Protein AF-A0A126ZCY0-F1 (afdb_monomer_lite)

Radius of gyration: 33.92 Å; chains: 1; bounding box: 92×34×76 Å

Secondary structure (DSSP, 8-state):
--PPPP-S-HHHHHHHHHHHHHHHHHHHHHHHHHHHHHHHHHHHTHHHHHHHHHHHHHHHHHHHHHHHHHHHHHHHHHHHTT--HHHHHHHHHHHHHHHHHSSS----SS--HHHHHHHHHHHHHHHHHS---

Structure (mmCIF, N/CA/C/O backbone):
data_AF-A0A126ZCY0-F1
#
_entry.id   AF-A0A126ZCY0-F1
#
loop_
_atom_site.group_PDB
_atom_site.id
_atom_site.type_symbol
_atom_site.label_atom_id
_atom_site.label_alt_id
_atom_site.label_comp_id
_atom_site.label_asym_id
_atom_site.label_entity_id
_atom_site.label_seq_id
_atom_site.pdbx_PDB_ins_code
_atom_site.Cartn_x
_atom_site.Cartn_y
_atom_site.Cartn_z
_atom_site.occupancy
_atom_site.B_iso_or_equiv
_atom_site.auth_seq_id
_atom_site.auth_comp_id
_atom_site.auth_asym_id
_atom_site.auth_atom_id
_atom_site.pdbx_PDB_model_num
ATOM 1 N N . MET A 1 1 ? 69.049 15.666 -33.872 1.00 39.28 1 MET A N 1
ATOM 2 C CA . MET A 1 1 ? 67.591 15.579 -34.096 1.00 39.28 1 MET A CA 1
ATOM 3 C C . MET A 1 1 ? 67.368 14.510 -35.148 1.00 39.28 1 MET A C 1
ATOM 5 O O . MET A 1 1 ? 67.703 14.749 -36.298 1.00 39.28 1 MET A O 1
ATOM 9 N N . ALA A 1 2 ? 66.952 13.307 -34.748 1.00 38.00 2 ALA A N 1
ATOM 10 C CA . ALA A 1 2 ? 66.676 12.227 -35.692 1.00 38.00 2 ALA A CA 1
ATOM 11 C C . ALA A 1 2 ? 65.323 12.504 -36.357 1.00 38.00 2 ALA A C 1
ATOM 13 O O . ALA A 1 2 ? 64.290 12.533 -35.691 1.00 38.00 2 ALA A O 1
ATOM 14 N N . THR A 1 3 ? 65.366 12.801 -37.650 1.00 47.09 3 THR A N 1
ATOM 15 C CA . THR A 1 3 ? 64.206 12.956 -38.525 1.00 47.09 3 THR A CA 1
ATOM 16 C C . THR A 1 3 ? 63.440 11.641 -38.587 1.00 47.09 3 THR A C 1
ATOM 18 O O . THR A 1 3 ? 64.035 10.598 -38.859 1.00 47.09 3 THR A O 1
ATOM 21 N N . ALA A 1 4 ? 62.136 11.701 -38.313 1.00 51.31 4 ALA A N 1
ATOM 22 C CA . ALA A 1 4 ? 61.226 10.578 -38.492 1.00 51.31 4 ALA A CA 1
ATOM 23 C C . ALA A 1 4 ? 61.362 10.014 -39.922 1.00 51.31 4 ALA A C 1
ATOM 25 O O . ALA A 1 4 ? 61.565 10.800 -40.856 1.00 51.31 4 ALA A O 1
ATOM 26 N N . PRO A 1 5 ? 61.299 8.682 -40.101 1.00 54.16 5 PRO A N 1
ATOM 27 C CA . PRO A 1 5 ? 61.402 8.071 -41.419 1.00 54.16 5 PRO A CA 1
ATOM 28 C C . PRO A 1 5 ? 60.290 8.612 -42.338 1.00 54.16 5 PRO A C 1
ATOM 30 O O . PRO A 1 5 ? 59.207 8.945 -41.845 1.00 54.16 5 PRO A O 1
ATOM 33 N N . PRO A 1 6 ? 60.551 8.745 -43.652 1.00 54.09 6 PRO A N 1
ATOM 34 C CA . PRO A 1 6 ? 59.547 9.215 -44.591 1.00 54.09 6 PRO A CA 1
ATOM 35 C C . PRO A 1 6 ? 58.360 8.251 -44.562 1.00 54.09 6 PRO A C 1
ATOM 37 O O . PRO A 1 6 ? 58.545 7.038 -44.586 1.00 54.09 6 PRO A O 1
ATOM 40 N N . LEU A 1 7 ? 57.151 8.803 -44.457 1.00 57.06 7 LEU A N 1
ATOM 41 C CA . LEU A 1 7 ? 55.920 8.027 -44.544 1.00 57.06 7 LEU A CA 1
ATOM 42 C C . LEU A 1 7 ? 55.864 7.424 -45.950 1.00 57.06 7 LEU A C 1
ATOM 44 O O . LEU A 1 7 ? 55.648 8.154 -46.920 1.00 57.06 7 LEU A O 1
ATOM 48 N N . ASP A 1 8 ? 56.108 6.118 -46.054 1.00 59.28 8 ASP A N 1
ATOM 49 C CA . ASP A 1 8 ? 55.873 5.348 -47.271 1.00 59.28 8 ASP A CA 1
ATOM 50 C C . ASP A 1 8 ? 54.440 5.642 -47.754 1.00 59.28 8 ASP A C 1
ATOM 52 O O . ASP A 1 8 ? 53.468 5.401 -47.045 1.00 59.28 8 ASP A O 1
ATOM 56 N N . ASN A 1 9 ? 54.354 6.286 -48.921 1.00 68.56 9 ASN A N 1
ATOM 57 C CA . ASN A 1 9 ? 53.159 6.741 -49.634 1.00 68.56 9 ASN A CA 1
ATOM 58 C C . ASN A 1 9 ? 51.999 7.316 -48.768 1.00 68.56 9 ASN A C 1
ATOM 60 O O . ASN A 1 9 ? 51.099 6.583 -48.353 1.00 68.56 9 ASN A O 1
ATOM 64 N N . PRO A 1 10 ? 51.913 8.649 -48.574 1.00 67.19 10 PRO A N 1
ATOM 65 C CA . PRO A 1 10 ? 50.837 9.285 -47.801 1.00 67.19 10 PRO A CA 1
ATOM 66 C C . PRO A 1 10 ? 49.416 8.998 -48.324 1.00 67.19 10 PRO A C 1
ATOM 68 O O . PRO A 1 10 ? 48.459 9.125 -47.561 1.00 67.19 10 PRO A O 1
ATOM 71 N N . GLY A 1 11 ? 49.261 8.593 -49.592 1.00 73.62 11 GLY A N 1
ATOM 72 C CA . GLY A 1 11 ? 47.981 8.130 -50.137 1.00 73.62 11 GLY A CA 1
ATOM 73 C C . GLY A 1 11 ? 47.527 6.795 -49.542 1.00 73.62 11 GLY A C 1
ATOM 74 O O . GLY A 1 11 ? 46.361 6.654 -49.183 1.00 73.62 11 GLY A O 1
ATOM 75 N N . ASP A 1 12 ? 48.450 5.854 -49.345 1.00 73.44 12 ASP A N 1
ATOM 76 C CA . ASP A 1 12 ? 48.147 4.533 -48.780 1.00 73.44 12 ASP A CA 1
ATOM 77 C C . ASP A 1 12 ? 47.848 4.635 -47.277 1.00 73.44 12 ASP A C 1
ATOM 79 O O . ASP A 1 12 ? 46.924 3.995 -46.772 1.00 73.44 12 ASP A O 1
ATOM 83 N N . ALA A 1 13 ? 48.559 5.520 -46.568 1.00 78.56 13 ALA A N 1
ATOM 84 C CA . ALA A 1 13 ? 48.278 5.839 -45.169 1.00 78.56 13 ALA A CA 1
ATOM 85 C C . ALA A 1 13 ? 46.896 6.495 -44.980 1.00 78.56 13 ALA A C 1
ATOM 87 O O . ALA A 1 13 ? 46.19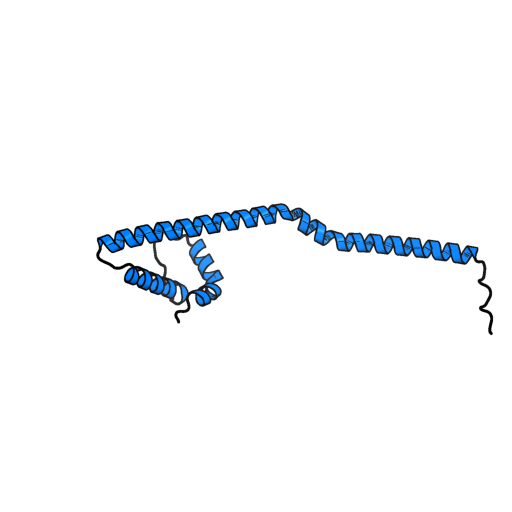2 6.187 -44.016 1.00 78.56 13 ALA A O 1
ATOM 88 N N . LEU A 1 14 ? 46.481 7.369 -45.906 1.00 82.19 14 LEU A N 1
ATOM 89 C CA . LEU A 1 14 ? 45.155 7.990 -45.887 1.00 82.19 14 LEU A CA 1
ATOM 90 C C . LEU A 1 14 ? 44.043 6.964 -46.149 1.00 82.19 14 LEU A C 1
ATOM 92 O O . LEU A 1 14 ? 43.046 6.965 -45.431 1.00 82.19 14 LEU A O 1
ATOM 96 N N . ILE A 1 15 ? 44.229 6.064 -47.119 1.00 84.69 15 ILE A N 1
ATOM 97 C CA . ILE A 1 15 ? 43.270 4.991 -47.431 1.00 84.69 15 ILE A CA 1
ATOM 98 C C . ILE A 1 15 ? 43.118 4.034 -46.239 1.00 84.69 15 ILE A C 1
ATOM 100 O O . ILE A 1 15 ? 42.000 3.702 -45.848 1.00 84.69 15 ILE A O 1
ATOM 104 N N . ALA A 1 16 ? 44.225 3.634 -45.607 1.00 83.31 16 ALA A N 1
ATOM 105 C CA . ALA A 1 16 ? 44.193 2.783 -44.418 1.00 83.31 16 ALA A CA 1
ATOM 106 C C . ALA A 1 16 ? 43.483 3.466 -43.234 1.00 83.31 16 ALA A C 1
ATOM 108 O O . ALA A 1 16 ? 42.673 2.840 -42.548 1.00 83.31 16 ALA A O 1
ATOM 109 N N . ALA A 1 17 ? 43.731 4.763 -43.023 1.00 83.88 17 ALA A N 1
ATOM 110 C CA . ALA A 1 17 ? 43.046 5.544 -41.998 1.00 83.88 17 ALA A CA 1
ATOM 111 C C . ALA A 1 17 ? 41.542 5.700 -42.287 1.00 83.88 17 ALA A C 1
ATOM 113 O O . ALA A 1 17 ? 40.736 5.671 -41.357 1.00 83.88 17 ALA A O 1
ATOM 114 N N . GLN A 1 18 ? 41.138 5.842 -43.552 1.00 88.81 18 GLN A N 1
ATOM 115 C CA . GLN A 1 18 ? 39.726 5.881 -43.949 1.00 88.81 18 GLN A CA 1
ATOM 116 C C . GLN A 1 18 ? 39.031 4.544 -43.672 1.00 88.81 18 GLN A C 1
ATOM 118 O O . GLN A 1 18 ? 38.010 4.529 -42.989 1.00 88.81 18 GLN A O 1
ATOM 123 N N . ALA A 1 19 ? 39.636 3.424 -44.076 1.00 88.81 19 ALA A N 1
ATOM 124 C CA . ALA A 1 19 ? 39.101 2.088 -43.806 1.00 88.81 19 ALA A CA 1
ATOM 125 C C . ALA A 1 19 ? 38.974 1.795 -42.296 1.00 88.81 19 ALA A C 1
ATOM 127 O O . ALA A 1 19 ? 37.994 1.200 -41.834 1.00 88.81 19 ALA A O 1
ATOM 128 N N . GLN A 1 20 ? 39.941 2.254 -41.493 1.00 88.44 20 GLN A N 1
ATOM 129 C CA . GLN A 1 20 ? 39.872 2.135 -40.037 1.00 88.44 20 GLN A CA 1
ATOM 130 C C . GLN A 1 20 ? 38.754 3.003 -39.440 1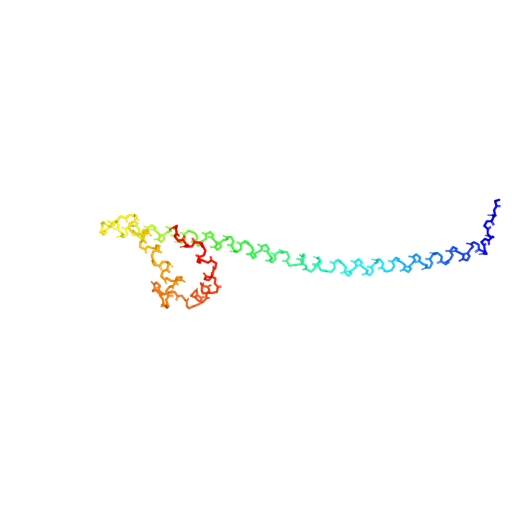.00 88.44 20 GLN A C 1
ATOM 132 O O . GLN A 1 20 ? 38.038 2.540 -38.554 1.00 88.44 20 GLN A O 1
ATOM 137 N N . ASN A 1 21 ? 38.564 4.232 -39.928 1.00 91.31 21 ASN A N 1
ATOM 138 C CA . ASN A 1 21 ? 37.473 5.105 -39.486 1.00 91.31 21 ASN A CA 1
ATOM 139 C C . ASN A 1 21 ? 36.093 4.544 -39.846 1.00 91.31 21 ASN A C 1
ATOM 141 O O . ASN A 1 21 ? 35.176 4.635 -39.034 1.00 91.31 21 ASN A O 1
ATOM 145 N N . GLU A 1 22 ? 3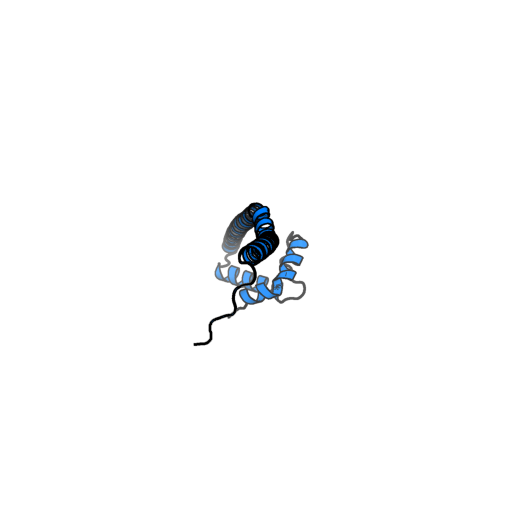5.940 3.931 -41.019 1.00 93.25 22 GLU A N 1
ATOM 146 C CA . GLU A 1 22 ? 34.703 3.241 -41.407 1.00 93.25 22 GLU A CA 1
ATOM 147 C C . GLU A 1 22 ? 34.406 2.073 -40.462 1.00 93.25 22 GLU A C 1
ATOM 149 O O . GLU A 1 22 ? 33.294 1.949 -39.948 1.00 93.25 22 GLU A O 1
ATOM 154 N N . THR A 1 23 ? 35.429 1.277 -40.141 1.00 94.12 23 THR A N 1
ATOM 155 C CA . THR A 1 23 ? 35.311 0.161 -39.192 1.00 94.12 23 THR A CA 1
ATOM 156 C C . THR A 1 23 ? 34.921 0.643 -37.792 1.00 94.12 23 THR A C 1
ATOM 158 O O . THR A 1 23 ? 34.025 0.080 -37.168 1.00 94.12 23 THR A O 1
ATOM 161 N N . LEU A 1 24 ? 35.564 1.702 -37.293 1.00 93.19 24 LEU A N 1
ATOM 162 C CA . LEU A 1 24 ? 35.248 2.284 -35.985 1.00 93.19 24 LEU A CA 1
ATOM 163 C C . LEU A 1 24 ? 33.845 2.894 -35.958 1.00 93.19 24 LEU A C 1
ATOM 165 O O . LEU A 1 24 ? 33.136 2.758 -34.966 1.00 93.19 24 LEU A O 1
ATOM 169 N N . THR A 1 25 ? 33.421 3.525 -37.053 1.00 94.94 25 THR A N 1
ATOM 170 C CA . THR A 1 25 ? 32.073 4.091 -37.185 1.00 94.94 25 THR A CA 1
ATOM 171 C C . THR A 1 25 ? 31.010 2.997 -37.120 1.00 94.94 25 THR A C 1
ATOM 173 O O . THR A 1 25 ? 30.024 3.159 -36.405 1.00 94.94 25 THR A O 1
ATOM 176 N N . ALA A 1 26 ? 31.232 1.866 -37.797 1.00 93.81 26 ALA A N 1
ATOM 177 C CA . ALA A 1 26 ? 30.349 0.704 -37.718 1.00 93.81 26 ALA A CA 1
ATOM 178 C C . ALA A 1 26 ? 30.277 0.142 -36.287 1.00 93.81 26 ALA A C 1
ATOM 180 O O . ALA A 1 26 ? 29.189 -0.033 -35.750 1.00 93.81 26 ALA A O 1
ATOM 181 N N . GLN A 1 27 ? 31.422 -0.026 -35.617 1.00 93.94 27 GLN A N 1
ATOM 182 C CA . GLN A 1 27 ? 31.458 -0.500 -34.227 1.00 93.94 27 GLN A CA 1
ATOM 183 C C . GLN A 1 27 ? 30.742 0.448 -33.251 1.00 93.94 27 GLN A C 1
ATOM 185 O O . GLN A 1 27 ? 30.089 -0.006 -32.313 1.00 93.94 27 GLN A O 1
ATOM 190 N N . ILE A 1 28 ? 30.851 1.764 -33.459 1.00 94.94 28 ILE A N 1
ATOM 191 C CA . ILE A 1 28 ? 30.138 2.765 -32.657 1.00 94.94 28 ILE A CA 1
ATOM 192 C C . ILE A 1 28 ? 28.629 2.695 -32.917 1.00 94.94 28 ILE A C 1
ATOM 194 O O . ILE A 1 28 ? 27.852 2.824 -31.972 1.00 94.94 28 ILE A O 1
ATOM 198 N N . ALA A 1 29 ? 28.206 2.489 -34.166 1.00 93.50 29 ALA A N 1
ATOM 199 C CA . ALA A 1 29 ? 26.795 2.323 -34.503 1.00 93.50 29 ALA A CA 1
ATOM 200 C C . ALA A 1 29 ? 26.201 1.079 -33.823 1.00 93.50 29 ALA A C 1
ATOM 202 O O . ALA A 1 29 ? 25.191 1.201 -33.131 1.00 93.50 29 ALA A O 1
ATOM 203 N N . ASP A 1 30 ? 26.885 -0.063 -33.917 1.00 94.62 30 ASP A N 1
ATOM 204 C CA . ASP A 1 30 ? 26.467 -1.320 -33.287 1.00 94.62 30 ASP A CA 1
ATOM 205 C C . ASP A 1 30 ? 26.382 -1.187 -31.758 1.00 94.62 30 ASP A C 1
ATOM 207 O O . ASP A 1 30 ? 25.433 -1.653 -31.120 1.00 94.62 30 ASP A O 1
ATOM 211 N N . LEU A 1 31 ? 27.363 -0.513 -31.145 1.00 92.12 31 LEU A N 1
ATOM 212 C CA . LEU A 1 31 ? 27.367 -0.281 -29.703 1.00 92.12 31 LEU A CA 1
ATOM 213 C C . LEU A 1 31 ? 26.225 0.648 -29.279 1.00 92.12 31 LEU A C 1
ATOM 215 O O . LEU A 1 31 ? 25.571 0.390 -28.270 1.00 92.12 31 LEU A O 1
ATOM 219 N N . ASN A 1 32 ? 25.960 1.709 -30.042 1.00 91.81 32 ASN A N 1
ATOM 220 C CA . ASN A 1 32 ? 24.845 2.610 -29.767 1.00 91.81 32 ASN A CA 1
ATOM 221 C C . ASN A 1 32 ? 23.496 1.891 -29.871 1.00 91.81 32 ASN A C 1
ATOM 223 O O . ASN A 1 32 ? 22.642 2.109 -29.017 1.00 91.81 32 ASN A O 1
ATOM 227 N N . GLU A 1 33 ? 23.311 1.010 -30.856 1.00 92.00 33 GLU A N 1
ATOM 228 C CA . GLU A 1 33 ? 22.091 0.207 -30.989 1.00 92.00 33 GLU A CA 1
ATOM 229 C C . GLU A 1 33 ? 21.896 -0.724 -29.782 1.00 92.00 33 GLU A C 1
ATOM 231 O O . GLU A 1 33 ? 20.822 -0.756 -29.174 1.00 92.00 33 GLU A O 1
ATOM 236 N N . LEU A 1 34 ? 22.957 -1.426 -29.371 1.00 91.25 34 LEU A N 1
ATOM 237 C CA . LEU A 1 34 ? 22.913 -2.316 -28.212 1.00 91.25 34 LEU A CA 1
ATOM 238 C C . LEU A 1 34 ? 22.586 -1.564 -26.912 1.00 91.25 34 LEU A C 1
ATOM 240 O O . LEU A 1 34 ? 21.859 -2.084 -26.066 1.00 91.25 34 LEU A O 1
ATOM 244 N N . LEU A 1 35 ? 23.124 -0.353 -26.748 1.00 89.88 35 LEU A N 1
ATOM 245 C CA . LEU A 1 35 ? 22.915 0.474 -25.560 1.00 89.88 35 LEU A CA 1
ATOM 246 C C . LEU A 1 35 ? 21.561 1.195 -25.557 1.00 89.88 35 LEU A C 1
ATOM 248 O O . LEU A 1 35 ? 21.016 1.436 -24.480 1.00 89.88 35 LEU A O 1
ATOM 252 N N . ALA A 1 36 ? 21.012 1.534 -26.725 1.00 92.00 36 ALA A N 1
ATOM 253 C CA . ALA A 1 36 ? 19.706 2.182 -26.843 1.00 92.00 36 ALA A CA 1
ATOM 254 C C . ALA A 1 36 ? 18.555 1.215 -26.532 1.00 92.00 36 ALA A C 1
ATOM 256 O O . ALA A 1 36 ? 17.601 1.585 -25.847 1.00 92.00 36 ALA A O 1
ATOM 257 N N . LYS A 1 37 ? 18.684 -0.050 -26.950 1.0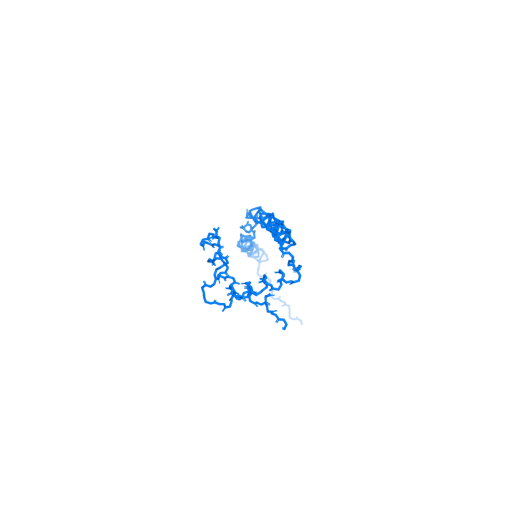0 91.00 37 LYS A N 1
ATOM 258 C CA . LYS A 1 37 ? 17.619 -1.055 -26.856 1.00 91.00 37 LYS A CA 1
ATOM 259 C C . LYS A 1 37 ? 16.970 -1.196 -25.463 1.00 91.00 37 LYS A C 1
ATOM 261 O O . LYS A 1 37 ? 15.743 -1.147 -25.399 1.00 91.00 37 LYS A O 1
ATOM 266 N N . PRO A 1 38 ? 17.707 -1.314 -24.339 1.00 88.81 38 PRO A N 1
ATOM 267 C CA . PRO A 1 38 ? 17.081 -1.417 -23.018 1.00 88.81 38 PRO A CA 1
ATOM 268 C C . PRO A 1 38 ? 16.280 -0.168 -22.632 1.00 88.81 38 PRO A C 1
ATOM 270 O O . PRO A 1 38 ? 15.254 -0.269 -21.963 1.00 88.81 38 PRO A O 1
ATOM 273 N N . LEU A 1 39 ? 16.747 1.018 -23.035 1.00 87.00 39 LEU A N 1
ATOM 274 C CA . LEU A 1 39 ? 16.050 2.267 -22.745 1.00 87.00 39 LEU A CA 1
ATOM 275 C C . LEU A 1 39 ? 14.768 2.370 -23.573 1.00 87.00 39 LEU A C 1
ATOM 277 O O . LEU A 1 39 ? 13.731 2.735 -23.026 1.00 87.00 39 LEU A O 1
ATOM 281 N N . ASP A 1 40 ? 14.823 1.994 -24.849 1.00 90.69 40 ASP A N 1
ATOM 282 C CA . ASP A 1 40 ? 13.655 1.970 -25.729 1.00 90.69 40 ASP A CA 1
ATOM 283 C C . ASP A 1 40 ? 12.595 0.978 -25.233 1.00 90.69 40 ASP A C 1
ATOM 285 O O . ASP A 1 40 ? 11.411 1.313 -25.198 1.00 90.69 40 ASP A O 1
ATOM 289 N N . GLU A 1 41 ? 13.005 -0.202 -24.758 1.00 88.56 41 GLU A N 1
ATOM 290 C CA . GLU A 1 41 ? 12.109 -1.194 -24.148 1.00 88.56 41 GLU A CA 1
ATOM 291 C C . GLU A 1 41 ? 11.437 -0.658 -22.868 1.00 88.56 41 GLU A C 1
ATOM 293 O O . GLU A 1 41 ? 10.222 -0.782 -22.701 1.00 88.56 41 GLU A O 1
ATOM 298 N N . ILE A 1 42 ? 12.187 0.010 -21.983 1.00 82.88 42 ILE A N 1
ATOM 299 C CA . ILE A 1 42 ? 11.628 0.644 -20.774 1.00 82.88 42 ILE A CA 1
ATOM 300 C C . ILE A 1 42 ? 10.657 1.773 -21.142 1.00 82.88 42 ILE A C 1
ATOM 302 O O . ILE A 1 42 ? 9.591 1.913 -20.534 1.00 82.88 42 ILE A O 1
ATOM 306 N N . LEU A 1 43 ? 11.022 2.601 -22.122 1.00 86.50 43 LEU A N 1
ATOM 307 C CA . LEU A 1 43 ? 10.201 3.723 -22.568 1.00 86.50 43 LEU A CA 1
ATOM 308 C C . LEU A 1 43 ? 8.931 3.254 -23.284 1.00 86.50 43 LEU A C 1
ATOM 310 O O . LEU A 1 43 ? 7.898 3.909 -23.134 1.00 86.50 43 LEU A O 1
ATOM 314 N N . ALA A 1 44 ? 8.971 2.117 -23.980 1.00 91.19 44 ALA A N 1
ATOM 315 C CA . ALA A 1 44 ? 7.801 1.511 -24.609 1.00 91.19 44 ALA A CA 1
ATOM 316 C C . ALA A 1 44 ? 6.719 1.126 -23.583 1.00 91.19 44 ALA A C 1
ATOM 318 O O . ALA A 1 44 ? 5.529 1.245 -23.868 1.00 91.19 44 ALA A O 1
ATOM 319 N N . GLU A 1 45 ? 7.105 0.734 -22.363 1.00 89.75 45 GLU A N 1
ATOM 320 C CA . GLU A 1 45 ? 6.166 0.407 -21.278 1.00 89.75 45 GLU A CA 1
ATOM 321 C C . GLU A 1 45 ? 5.836 1.595 -20.355 1.00 89.75 45 GLU A C 1
ATOM 323 O O . GLU A 1 45 ? 5.080 1.452 -19.390 1.00 89.75 45 GLU A O 1
ATOM 328 N N . ARG A 1 46 ? 6.356 2.797 -20.634 1.00 86.44 46 ARG A N 1
ATOM 329 C CA . ARG A 1 46 ? 6.198 3.976 -19.765 1.00 86.44 46 ARG A CA 1
ATOM 330 C C . ARG A 1 46 ? 4.742 4.288 -19.428 1.00 86.44 46 ARG A C 1
ATOM 332 O O . ARG A 1 46 ? 4.442 4.616 -18.280 1.00 86.44 46 ARG A O 1
ATOM 339 N N . ASP A 1 47 ? 3.849 4.238 -20.408 1.00 89.25 47 ASP A N 1
ATOM 340 C CA . ASP A 1 47 ? 2.448 4.603 -20.184 1.00 89.25 47 ASP A CA 1
ATOM 341 C C . ASP A 1 47 ? 1.721 3.555 -19.338 1.00 89.25 47 ASP A C 1
ATOM 343 O O . ASP A 1 47 ? 1.018 3.921 -18.399 1.00 89.25 47 ASP A O 1
ATOM 347 N N . LYS A 1 48 ? 2.032 2.269 -19.525 1.00 88.69 48 LYS A N 1
ATOM 348 C CA . LYS A 1 48 ? 1.574 1.186 -18.644 1.00 88.69 48 LYS A CA 1
ATOM 349 C C . LYS A 1 48 ? 2.043 1.388 -17.198 1.00 88.69 48 LYS A C 1
ATOM 351 O O . LYS A 1 48 ? 1.266 1.176 -16.267 1.00 88.69 48 LYS A O 1
ATOM 356 N N . PHE A 1 49 ? 3.281 1.843 -16.978 1.00 86.25 49 PHE A N 1
ATOM 357 C CA . PHE A 1 49 ? 3.751 2.185 -15.629 1.00 86.25 49 PHE A CA 1
ATOM 358 C C . PHE A 1 49 ? 2.999 3.376 -15.025 1.00 86.25 49 PHE A C 1
ATOM 360 O O . PHE A 1 49 ? 2.675 3.344 -13.838 1.00 86.25 49 PHE A O 1
ATOM 367 N N . LYS A 1 50 ? 2.690 4.413 -15.815 1.00 90.75 50 LYS A N 1
ATOM 368 C CA . LYS A 1 50 ? 1.886 5.554 -15.339 1.00 90.75 50 LYS A CA 1
ATOM 369 C C . LYS A 1 50 ? 0.466 5.135 -14.980 1.00 90.75 50 LYS A C 1
ATOM 371 O O . LYS A 1 50 ? -0.038 5.559 -13.947 1.00 90.75 50 LYS A O 1
ATOM 376 N N . GLU A 1 51 ? -0.163 4.306 -15.807 1.00 91.56 51 GLU A N 1
ATOM 377 C CA . GLU A 1 51 ? -1.498 3.766 -15.547 1.00 91.56 51 GLU A CA 1
ATOM 378 C C . GLU A 1 51 ? -1.512 2.925 -14.271 1.00 91.56 51 GLU A C 1
ATOM 380 O O . GLU A 1 51 ? -2.369 3.127 -13.413 1.00 91.56 51 GLU A O 1
ATOM 385 N N . ALA A 1 52 ? -0.523 2.044 -14.094 1.00 90.50 52 ALA A N 1
ATOM 386 C CA . ALA A 1 52 ? -0.379 1.267 -12.869 1.00 90.50 52 ALA A CA 1
ATOM 387 C C . ALA A 1 52 ? -0.184 2.173 -11.642 1.00 90.50 52 ALA A C 1
ATOM 389 O O . ALA A 1 52 ? -0.838 1.968 -10.622 1.00 90.50 52 ALA A O 1
ATOM 390 N N . ALA A 1 53 ? 0.673 3.195 -11.733 1.00 90.38 53 ALA A N 1
ATOM 391 C CA . ALA A 1 53 ? 0.892 4.149 -10.646 1.00 90.38 53 ALA A CA 1
ATOM 392 C C . ALA A 1 53 ? -0.385 4.931 -10.293 1.00 90.38 53 ALA A C 1
ATOM 394 O O . ALA A 1 53 ? -0.718 5.056 -9.117 1.00 90.38 53 ALA A O 1
ATOM 395 N N . ALA A 1 54 ? -1.134 5.400 -11.296 1.00 91.31 54 ALA A N 1
ATOM 396 C CA . ALA A 1 54 ? -2.412 6.075 -11.090 1.00 91.31 54 ALA A CA 1
ATOM 397 C C . ALA A 1 54 ? -3.460 5.138 -10.468 1.00 91.31 54 ALA A C 1
ATOM 399 O O . ALA A 1 54 ? -4.189 5.539 -9.564 1.00 91.31 54 ALA A O 1
ATOM 400 N N . ALA A 1 55 ? -3.512 3.873 -10.895 1.00 91.25 55 ALA A N 1
ATOM 401 C CA . ALA A 1 55 ? -4.400 2.876 -10.305 1.00 91.25 55 ALA A CA 1
ATOM 402 C C . ALA A 1 55 ? -4.070 2.619 -8.826 1.00 91.25 55 ALA A C 1
ATOM 404 O O . ALA A 1 55 ? -4.982 2.526 -8.003 1.00 91.25 55 ALA A O 1
ATOM 405 N N . TRP A 1 56 ? -2.782 2.556 -8.471 1.00 87.56 56 TRP A N 1
ATOM 406 C CA . TRP A 1 56 ? -2.342 2.441 -7.078 1.00 87.56 56 TRP A CA 1
ATOM 407 C C . TRP A 1 56 ? -2.702 3.667 -6.238 1.00 87.56 56 TRP A C 1
ATOM 409 O O . TRP A 1 56 ? -3.131 3.502 -5.097 1.00 87.56 56 TRP A O 1
ATOM 419 N N . ASP A 1 57 ? -2.576 4.874 -6.792 1.00 91.94 57 ASP A N 1
ATOM 420 C CA . ASP A 1 57 ? -2.964 6.115 -6.112 1.00 91.94 57 ASP A CA 1
ATOM 421 C C . ASP A 1 57 ? -4.475 6.153 -5.830 1.00 91.94 57 ASP A C 1
ATOM 423 O O . ASP A 1 57 ? -4.90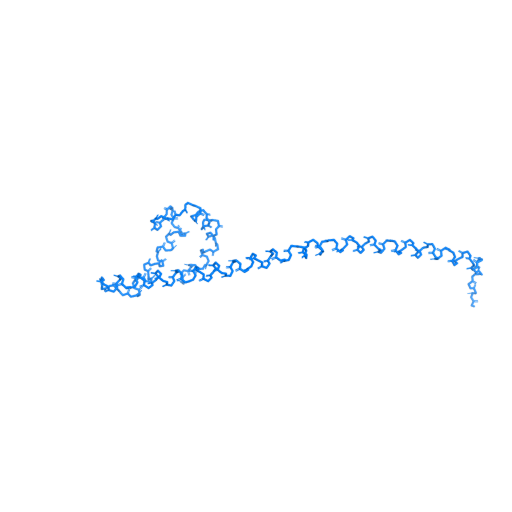2 6.334 -4.687 1.00 91.94 57 ASP A O 1
ATOM 427 N N . VAL A 1 58 ? -5.299 5.851 -6.840 1.00 91.75 58 VAL A N 1
ATOM 428 C CA . VAL A 1 58 ? -6.761 5.762 -6.692 1.00 91.75 58 VAL A CA 1
ATOM 429 C C . VAL A 1 58 ? -7.153 4.671 -5.693 1.00 91.75 58 VAL A C 1
ATOM 431 O O . VAL A 1 58 ? -8.022 4.891 -4.845 1.00 91.75 58 VAL A O 1
ATOM 434 N N . PHE A 1 59 ? -6.505 3.505 -5.753 1.00 87.94 59 PHE A N 1
ATOM 435 C CA . PHE A 1 59 ? -6.724 2.428 -4.791 1.00 87.94 59 PHE A CA 1
ATOM 436 C C . PHE A 1 59 ? -6.388 2.875 -3.362 1.00 8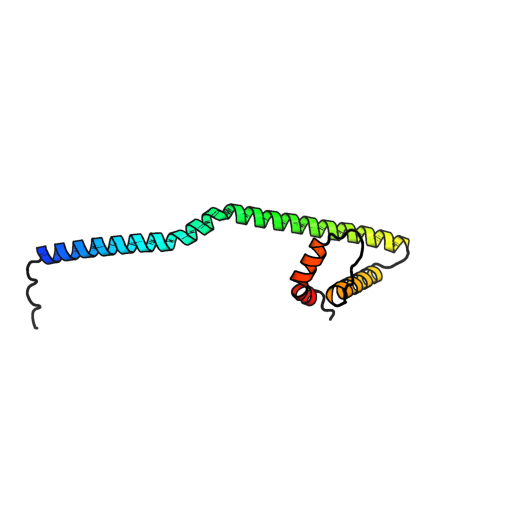7.94 59 PHE A C 1
ATOM 438 O O . PHE A 1 59 ? -7.191 2.666 -2.453 1.00 87.94 59 PHE A O 1
ATOM 445 N N . GLY A 1 60 ? -5.245 3.537 -3.166 1.00 89.19 60 GLY A N 1
ATOM 446 C CA . GLY A 1 60 ? -4.835 4.087 -1.876 1.00 89.19 60 GLY A CA 1
ATOM 447 C C . GLY A 1 60 ? -5.831 5.117 -1.339 1.00 89.19 60 GLY A C 1
ATOM 448 O O . GLY A 1 60 ? -6.222 5.049 -0.173 1.00 89.19 60 GLY A O 1
ATOM 449 N N . ALA A 1 61 ? -6.315 6.022 -2.191 1.00 90.75 61 ALA A N 1
ATOM 450 C CA . ALA A 1 61 ? -7.330 7.004 -1.821 1.00 90.75 61 ALA A CA 1
ATOM 451 C C . ALA A 1 61 ? -8.652 6.338 -1.397 1.00 90.75 61 ALA A C 1
ATOM 453 O O . ALA A 1 61 ? -9.215 6.682 -0.353 1.00 90.75 61 ALA A O 1
ATOM 454 N N . MET A 1 62 ? -9.124 5.349 -2.163 1.00 90.94 62 MET A N 1
ATOM 455 C CA . MET A 1 62 ? -10.343 4.601 -1.847 1.00 90.94 62 MET A CA 1
ATOM 456 C C . MET A 1 62 ? -10.203 3.805 -0.545 1.00 90.94 62 MET A C 1
ATOM 458 O O . MET A 1 62 ? -11.115 3.830 0.279 1.00 90.94 62 MET A O 1
ATOM 462 N N . TRP A 1 63 ? -9.049 3.170 -0.323 1.00 90.56 63 TRP A N 1
ATOM 463 C CA . TRP A 1 63 ? -8.728 2.471 0.921 1.00 90.56 63 TRP A CA 1
ATOM 464 C C . TRP A 1 63 ? -8.766 3.413 2.130 1.00 90.56 63 TRP A C 1
ATOM 466 O O . TRP A 1 63 ? -9.388 3.118 3.150 1.00 90.56 63 TRP A O 1
ATOM 476 N N . MET A 1 64 ? -8.132 4.583 2.039 1.00 90.56 64 MET A N 1
ATOM 477 C CA . MET A 1 64 ? -8.139 5.550 3.141 1.00 90.56 64 MET A CA 1
ATOM 478 C C . MET A 1 64 ? -9.547 6.077 3.431 1.00 90.56 64 MET A C 1
ATOM 480 O O . MET A 1 64 ? -9.930 6.221 4.597 1.00 90.56 64 MET A O 1
ATOM 484 N N . LEU A 1 65 ? -10.341 6.324 2.385 1.00 92.31 65 LEU A N 1
ATOM 485 C CA . LEU A 1 65 ? -11.735 6.728 2.527 1.00 92.31 65 LEU A CA 1
ATOM 486 C C . LEU A 1 65 ? -12.575 5.632 3.198 1.00 92.31 65 LEU A C 1
ATOM 488 O O . LEU A 1 65 ? -13.322 5.939 4.130 1.00 92.31 65 LEU A O 1
ATOM 492 N N . SER A 1 66 ? -12.430 4.368 2.786 1.00 88.56 66 SER A N 1
ATOM 493 C CA . SER A 1 66 ? -13.164 3.249 3.385 1.00 88.56 66 SER A CA 1
ATOM 494 C C . SER A 1 66 ? -12.786 3.045 4.849 1.00 88.56 66 SER A C 1
ATOM 496 O O . SER A 1 66 ? -13.675 2.917 5.690 1.00 88.56 66 SER A O 1
ATOM 498 N N . GLN A 1 67 ? -11.494 3.112 5.191 1.00 90.88 67 GLN A N 1
ATOM 499 C CA . GLN A 1 67 ? -11.035 3.041 6.582 1.00 90.88 67 GLN A CA 1
ATOM 500 C C . GLN A 1 67 ? -11.636 4.169 7.433 1.00 90.88 67 GLN A C 1
ATOM 502 O O . GLN A 1 67 ? -12.082 3.929 8.557 1.00 90.88 67 GLN A O 1
ATOM 507 N N . ARG A 1 68 ? -11.704 5.399 6.903 1.00 93.06 68 ARG A N 1
ATOM 508 C CA . ARG A 1 68 ? -12.297 6.543 7.612 1.00 93.06 68 ARG A CA 1
ATOM 509 C C . ARG A 1 68 ? -13.806 6.386 7.803 1.00 93.06 68 ARG A C 1
ATOM 511 O O . ARG A 1 68 ? -14.305 6.669 8.893 1.00 93.06 68 ARG A O 1
ATOM 518 N N . ALA A 1 69 ? -14.520 5.933 6.774 1.00 94.19 69 ALA A N 1
ATOM 519 C CA . ALA A 1 69 ? -15.956 5.682 6.847 1.00 94.19 69 ALA A CA 1
ATOM 520 C C . ALA A 1 69 ? -16.276 4.586 7.878 1.00 94.19 69 ALA A C 1
ATOM 522 O O . ALA A 1 69 ? -17.108 4.796 8.758 1.00 94.19 69 ALA A O 1
ATOM 523 N N . MET A 1 70 ? -15.546 3.467 7.840 1.00 91.88 70 MET A N 1
ATOM 524 C CA . MET A 1 70 ? -15.694 2.376 8.808 1.00 91.88 70 MET A CA 1
ATOM 525 C C . MET A 1 70 ? -15.351 2.817 10.234 1.00 91.88 70 MET A C 1
ATOM 527 O O . MET A 1 70 ? -16.103 2.503 11.156 1.00 91.88 70 MET A O 1
ATOM 531 N N . LYS A 1 71 ? -14.280 3.608 10.431 1.00 93.00 71 LYS A N 1
ATOM 532 C CA . LYS A 1 71 ? -13.964 4.196 11.747 1.00 93.00 71 LYS A CA 1
ATOM 533 C C . LYS A 1 71 ? -15.137 5.028 12.262 1.00 93.00 71 LYS A C 1
ATOM 535 O O . LYS A 1 71 ? -15.493 4.909 13.430 1.00 93.00 71 LYS A O 1
ATOM 540 N N . ARG A 1 72 ? -15.758 5.855 11.413 1.00 96.12 72 ARG A N 1
ATOM 541 C CA . ARG A 1 72 ? -16.890 6.686 11.838 1.00 96.12 72 ARG A CA 1
ATOM 542 C C . ARG A 1 72 ? -18.081 5.843 12.295 1.00 96.12 72 ARG A C 1
ATOM 544 O O . ARG A 1 72 ? -18.603 6.101 13.373 1.00 96.12 72 ARG A O 1
ATOM 551 N N . VAL A 1 73 ? -18.448 4.820 11.525 1.00 96.06 73 VAL A N 1
ATOM 552 C CA . VAL A 1 73 ? -19.524 3.886 11.893 1.00 96.06 73 VAL A CA 1
ATOM 553 C C . VAL A 1 73 ? -19.217 3.183 13.219 1.00 96.06 73 VAL A C 1
ATOM 555 O O . VAL A 1 73 ? -20.086 3.102 14.083 1.00 96.06 73 VAL A O 1
ATOM 558 N N . ALA A 1 74 ? -17.979 2.722 13.417 1.00 94.56 74 ALA A N 1
ATOM 559 C CA . ALA A 1 74 ? -17.569 2.078 14.663 1.00 94.56 74 ALA A CA 1
ATOM 560 C C . ALA A 1 74 ? -17.698 3.014 15.876 1.00 94.56 74 ALA A C 1
ATOM 562 O O . ALA A 1 74 ? -18.190 2.589 16.919 1.00 94.56 74 ALA A O 1
ATOM 563 N N . LEU A 1 75 ? -17.310 4.287 15.736 1.00 96.25 75 LEU A N 1
ATOM 564 C CA . LEU A 1 75 ? -17.454 5.283 16.801 1.00 96.25 75 LEU A CA 1
ATOM 565 C C . LEU A 1 75 ? -18.919 5.613 17.104 1.00 96.25 75 LEU A C 1
ATOM 567 O O . LEU A 1 75 ? -19.276 5.736 18.271 1.00 96.25 75 LEU A O 1
ATOM 571 N N . ASP A 1 76 ? -19.773 5.711 16.084 1.00 96.75 76 ASP A N 1
ATOM 572 C CA . ASP A 1 76 ? -21.207 5.949 16.282 1.00 96.75 76 ASP A CA 1
ATOM 573 C C . ASP A 1 76 ? -21.875 4.785 17.031 1.00 96.75 76 ASP A C 1
ATOM 575 O O . ASP A 1 76 ? -22.652 4.998 17.964 1.00 96.75 76 ASP A O 1
ATOM 579 N N . LEU A 1 77 ? -21.513 3.544 16.689 1.00 96.56 77 LEU A N 1
ATOM 580 C CA . LEU A 1 77 ? -21.981 2.346 17.392 1.00 96.56 77 LEU A CA 1
ATOM 581 C C . LEU A 1 77 ? -21.428 2.240 18.819 1.00 96.56 77 LEU A C 1
ATOM 583 O O . LEU A 1 77 ? -22.136 1.774 19.712 1.00 96.56 77 LEU A O 1
ATOM 587 N N . ALA A 1 78 ? -20.177 2.643 19.040 1.00 95.88 78 ALA A N 1
ATOM 588 C CA . ALA A 1 78 ? -19.554 2.656 20.360 1.00 95.88 78 ALA A CA 1
ATOM 589 C C . ALA A 1 78 ? -20.204 3.697 21.276 1.00 95.88 78 ALA A C 1
ATOM 591 O O . ALA A 1 78 ? -20.560 3.377 22.409 1.00 95.88 78 ALA A O 1
ATOM 592 N N . ALA A 1 79 ? -20.463 4.900 20.757 1.00 95.50 79 ALA A N 1
ATOM 593 C CA . ALA A 1 79 ? -21.168 5.950 21.480 1.00 95.50 79 ALA A CA 1
ATOM 594 C C . ALA A 1 79 ? -22.581 5.506 21.891 1.00 95.50 79 ALA A C 1
ATOM 596 O O . ALA A 1 79 ? -22.986 5.734 23.029 1.00 95.50 79 ALA A O 1
ATOM 597 N N . ALA A 1 80 ? -23.302 4.796 21.014 1.00 96.06 80 ALA A N 1
ATOM 598 C CA . ALA A 1 80 ? -24.605 4.208 21.341 1.00 96.06 80 ALA A CA 1
ATOM 599 C C . ALA A 1 80 ? -24.540 3.156 22.470 1.00 96.06 80 ALA A C 1
ATOM 601 O O . ALA A 1 80 ? -25.540 2.911 23.140 1.00 96.06 80 ALA A O 1
ATOM 602 N N . GLN A 1 81 ? -23.369 2.553 22.695 1.00 96.25 81 GLN A N 1
ATOM 603 C CA . GLN A 1 81 ? -23.096 1.587 23.765 1.00 96.25 81 GLN A CA 1
ATOM 604 C C . GLN A 1 81 ? -22.422 2.223 24.995 1.00 96.25 81 GLN A C 1
ATOM 606 O O . GLN A 1 81 ? -22.111 1.513 25.948 1.00 96.25 81 GLN A O 1
ATOM 611 N N . GLY A 1 82 ? -22.183 3.540 24.993 1.00 95.31 82 GLY A N 1
ATOM 612 C CA . GLY A 1 82 ? -21.481 4.241 26.074 1.00 95.31 82 GLY A CA 1
ATOM 613 C C . GLY A 1 82 ? -19.974 3.961 26.144 1.00 95.31 82 GLY A C 1
ATOM 614 O O . GLY A 1 82 ? -19.362 4.219 27.176 1.00 95.31 82 GLY A O 1
ATOM 615 N N . VAL A 1 83 ? -19.377 3.436 25.072 1.00 96.88 83 VAL A N 1
ATOM 616 C CA . VAL A 1 83 ? -17.940 3.138 24.975 1.00 96.88 83 VAL A CA 1
ATOM 617 C C . VAL A 1 83 ? -17.200 4.355 24.412 1.00 96.88 83 VAL A C 1
ATOM 619 O O . VAL A 1 83 ? -17.658 4.965 23.443 1.00 96.88 83 VAL A O 1
ATOM 622 N N . SER A 1 84 ? -16.055 4.714 25.003 1.00 94.69 84 SER A N 1
ATOM 623 C CA . SER A 1 84 ? -15.266 5.874 24.564 1.00 94.69 84 SER A CA 1
ATOM 624 C C . SER A 1 84 ? -14.454 5.591 23.294 1.00 94.69 84 SER A C 1
ATOM 626 O O . SER A 1 84 ? -14.169 4.439 22.957 1.00 94.69 84 SER A O 1
ATOM 628 N N . GLU A 1 85 ? -14.042 6.646 22.580 1.00 93.19 85 GLU A N 1
ATOM 629 C CA . GLU A 1 85 ? -13.179 6.500 21.399 1.00 93.19 85 GLU A CA 1
ATOM 630 C C . GLU A 1 85 ? -11.836 5.846 21.759 1.00 93.19 85 GLU A C 1
ATOM 632 O O . GLU A 1 85 ? -11.355 4.991 21.015 1.00 93.19 85 GLU A O 1
ATOM 637 N N . GLU A 1 86 ? -11.250 6.195 22.905 1.00 93.88 86 GLU A N 1
ATOM 638 C CA . GLU A 1 86 ? -9.973 5.642 23.363 1.00 93.88 86 GLU A CA 1
ATOM 639 C C . GLU A 1 86 ? -10.051 4.126 23.541 1.00 93.88 86 GLU A C 1
ATOM 641 O O . GLU A 1 86 ? -9.151 3.403 23.110 1.00 93.88 86 GLU A O 1
ATOM 646 N N . GLU A 1 87 ? -11.146 3.629 24.121 1.00 94.19 87 GLU A N 1
ATOM 647 C CA . GLU A 1 87 ? -11.356 2.196 24.306 1.00 94.19 87 GLU A CA 1
ATOM 648 C C . GLU A 1 87 ? -11.541 1.476 22.962 1.00 94.19 87 GLU A C 1
ATOM 650 O O . GLU A 1 87 ? -10.974 0.401 22.746 1.00 94.19 87 GLU A O 1
ATOM 655 N N . VAL A 1 88 ? -12.266 2.082 22.016 1.00 93.88 88 VAL A N 1
ATOM 656 C CA . VAL A 1 88 ? -12.414 1.542 20.653 1.00 93.88 88 VAL A CA 1
ATOM 657 C C . VAL A 1 88 ? -11.060 1.445 19.951 1.00 93.88 88 VAL A C 1
ATOM 659 O O . VAL A 1 88 ? -10.751 0.417 19.344 1.00 93.88 88 VAL A O 1
ATOM 662 N N . VAL A 1 89 ? -10.236 2.493 20.041 1.00 90.62 89 VAL A N 1
ATOM 663 C CA . VAL A 1 89 ? -8.900 2.524 19.432 1.00 90.62 89 VAL A CA 1
ATOM 664 C C . VAL A 1 89 ? -7.987 1.480 20.072 1.00 90.62 89 VAL A C 1
ATOM 666 O O . VAL A 1 89 ? -7.334 0.729 19.347 1.00 90.62 89 VAL A O 1
ATOM 669 N N . ALA A 1 90 ? -7.978 1.376 21.403 1.00 91.44 90 ALA A N 1
ATOM 670 C CA . ALA A 1 90 ? -7.188 0.375 22.115 1.00 91.44 90 ALA A CA 1
ATOM 671 C C . ALA A 1 90 ? -7.569 -1.050 21.683 1.00 91.44 90 ALA A C 1
ATOM 673 O O . ALA A 1 90 ? -6.699 -1.843 21.321 1.00 91.44 90 ALA A O 1
ATOM 674 N N . ARG A 1 91 ? -8.873 -1.350 21.614 1.00 90.94 91 ARG A N 1
ATOM 675 C CA . ARG A 1 91 ? -9.379 -2.646 21.137 1.00 90.94 91 ARG A CA 1
ATOM 676 C C . ARG A 1 91 ? -8.966 -2.936 19.695 1.00 90.94 91 ARG A C 1
ATOM 678 O O . ARG A 1 91 ? -8.544 -4.052 19.403 1.00 90.94 91 ARG A O 1
ATOM 685 N N . ALA A 1 92 ? -9.051 -1.950 18.801 1.00 89.62 92 ALA A N 1
ATOM 686 C CA . ALA A 1 92 ? -8.629 -2.108 17.411 1.00 89.62 92 ALA A CA 1
ATOM 687 C C . ALA A 1 92 ? -7.123 -2.408 17.291 1.00 89.62 92 ALA A C 1
ATOM 689 O O . ALA A 1 92 ? -6.731 -3.252 16.486 1.00 89.62 92 ALA A O 1
ATOM 690 N N . MET A 1 93 ? -6.281 -1.765 18.109 1.00 87.75 93 MET A N 1
ATOM 691 C CA . MET A 1 93 ? -4.841 -2.043 18.143 1.00 87.75 93 MET A CA 1
ATOM 692 C C . MET A 1 93 ? -4.523 -3.445 18.665 1.00 87.75 93 MET A C 1
ATOM 694 O O . MET A 1 93 ? -3.645 -4.105 18.110 1.00 87.75 93 MET A O 1
ATOM 698 N N . THR A 1 94 ? -5.221 -3.910 19.704 1.00 88.12 94 THR A N 1
ATOM 699 C CA . THR A 1 94 ? -5.069 -5.282 20.210 1.00 88.12 94 THR A CA 1
ATOM 700 C C . THR A 1 94 ? -5.427 -6.295 19.130 1.00 88.12 94 THR A C 1
ATOM 702 O O . THR A 1 94 ? -4.597 -7.127 18.783 1.00 88.12 94 THR A O 1
ATOM 705 N N . LEU A 1 95 ? -6.595 -6.145 18.500 1.00 86.38 95 LEU A N 1
ATOM 706 C CA . LEU A 1 95 ? -7.043 -7.034 17.427 1.00 86.38 95 LEU A CA 1
ATOM 707 C C . LEU A 1 95 ? -6.071 -7.058 16.236 1.00 86.38 95 LEU A C 1
ATOM 709 O O . LEU A 1 95 ? -5.761 -8.125 15.712 1.00 86.38 95 LEU A O 1
ATOM 713 N N . ALA A 1 96 ? -5.542 -5.903 15.821 1.00 83.38 96 ALA A N 1
ATOM 714 C CA . ALA A 1 96 ? -4.537 -5.843 14.759 1.00 83.38 96 ALA A CA 1
ATOM 715 C C . ALA A 1 96 ? -3.241 -6.579 15.143 1.00 83.38 96 ALA A C 1
ATOM 717 O O . ALA A 1 96 ? -2.661 -7.291 14.322 1.00 83.38 96 ALA A O 1
ATOM 718 N N . ASN A 1 97 ? -2.790 -6.441 16.392 1.00 82.12 97 ASN A N 1
ATOM 719 C CA . ASN A 1 97 ? -1.627 -7.169 16.892 1.00 82.12 97 ASN A CA 1
ATOM 720 C C . ASN A 1 97 ? -1.872 -8.676 16.976 1.00 82.12 97 ASN A C 1
ATOM 722 O O . ASN A 1 97 ? -0.964 -9.440 16.645 1.00 82.12 97 ASN A O 1
ATOM 726 N N . ASP A 1 98 ? -3.075 -9.098 17.353 1.00 82.69 98 ASP A N 1
ATOM 727 C CA . ASP A 1 98 ? -3.452 -10.509 17.405 1.00 82.69 98 ASP A CA 1
ATOM 728 C C . ASP A 1 98 ? -3.447 -11.134 16.005 1.00 82.69 98 ASP A C 1
ATOM 730 O O . ASP A 1 98 ? -2.914 -12.223 15.827 1.00 82.69 98 ASP A O 1
ATOM 734 N N . VAL A 1 99 ? -3.919 -10.424 14.975 1.00 79.38 99 VAL A N 1
ATOM 735 C CA . VAL A 1 99 ? -3.823 -10.886 13.574 1.00 79.38 99 VAL A CA 1
ATOM 736 C C . VAL A 1 99 ? -2.365 -11.021 13.120 1.00 79.38 99 VAL A C 1
ATOM 738 O O . VAL A 1 99 ? -1.996 -11.956 12.409 1.00 79.38 99 VAL A O 1
ATOM 741 N N . LEU A 1 100 ? -1.499 -10.083 13.513 1.00 76.75 100 LEU A N 1
ATOM 742 C CA . LEU A 1 100 ? -0.106 -10.061 13.057 1.00 76.75 100 LEU A CA 1
ATOM 743 C C . LEU A 1 100 ? 0.799 -11.044 13.808 1.00 76.75 100 LEU A C 1
ATOM 745 O O . LEU A 1 100 ? 1.778 -11.544 13.234 1.00 76.75 100 LEU A O 1
ATOM 749 N N . ASN A 1 101 ? 0.526 -11.292 15.087 1.00 80.00 101 ASN A N 1
ATOM 750 C CA . ASN A 1 101 ? 1.404 -12.044 15.986 1.00 80.00 101 ASN A CA 1
ATOM 751 C C . ASN A 1 101 ? 0.777 -13.336 16.520 1.00 80.00 101 ASN A C 1
ATOM 753 O O . ASN A 1 101 ? 1.525 -14.222 16.926 1.00 80.00 101 ASN A O 1
ATOM 757 N N . GLY A 1 102 ? -0.548 -13.451 16.505 1.00 71.19 102 GLY A N 1
ATOM 758 C CA . GLY A 1 102 ? -1.275 -14.650 16.894 1.00 71.19 102 GLY A CA 1
ATOM 759 C C . GLY A 1 102 ? -1.236 -15.745 15.830 1.00 71.19 102 GLY A C 1
ATOM 760 O O . GLY A 1 102 ? -0.828 -15.537 14.680 1.00 71.19 102 GLY A O 1
ATOM 761 N N . ASP A 1 103 ? -1.662 -16.936 16.242 1.00 69.62 103 ASP A N 1
ATOM 762 C CA . ASP A 1 103 ? -1.783 -18.102 15.375 1.00 69.62 103 ASP A CA 1
ATOM 763 C C . ASP A 1 103 ? -3.240 -18.253 14.919 1.00 69.62 103 ASP A C 1
ATOM 765 O O . ASP A 1 103 ? -4.133 -18.490 15.731 1.00 69.62 103 ASP A O 1
ATOM 769 N N . GLY A 1 104 ? -3.493 -18.040 13.627 1.00 65.38 104 GLY A N 1
ATOM 770 C CA . GLY A 1 104 ? -4.818 -18.220 13.023 1.00 65.38 104 GLY A CA 1
ATOM 771 C C . GLY A 1 104 ? -5.905 -17.212 13.428 1.00 65.38 104 GLY A C 1
ATOM 772 O O . GLY A 1 104 ? -7.073 -17.464 13.137 1.00 65.38 104 GLY A O 1
ATOM 773 N N . VAL A 1 105 ? -5.566 -16.090 14.078 1.00 66.12 105 VAL A N 1
ATOM 774 C CA . VAL A 1 105 ? -6.549 -15.044 14.413 1.00 66.12 105 VAL A CA 1
ATOM 775 C C . VAL A 1 105 ? -6.981 -14.309 13.144 1.00 66.12 105 VAL A C 1
ATOM 777 O O . VAL A 1 105 ? -6.183 -13.622 12.507 1.00 66.12 105 VAL A O 1
ATOM 780 N N . ASP A 1 106 ? -8.263 -14.433 12.812 1.00 68.94 106 ASP A N 1
ATOM 781 C CA . ASP A 1 106 ? -8.949 -13.655 11.782 1.00 68.94 106 ASP A CA 1
ATOM 782 C C . ASP A 1 106 ? -9.977 -12.734 12.459 1.00 68.94 106 ASP A C 1
ATOM 784 O O . ASP A 1 106 ? -10.628 -13.116 13.433 1.00 68.94 106 ASP A O 1
ATOM 788 N N . LEU A 1 107 ? -10.135 -11.513 11.944 1.00 73.12 107 LEU A N 1
ATOM 789 C CA . LEU A 1 107 ? -11.102 -10.526 12.448 1.00 73.12 107 LEU A CA 1
ATOM 790 C C . LEU A 1 107 ? -12.553 -10.903 12.108 1.00 73.12 107 LEU A C 1
ATOM 792 O O . LEU A 1 107 ? -13.486 -10.185 12.474 1.00 73.12 107 LEU A O 1
ATOM 796 N N . GLY A 1 108 ? -12.741 -12.034 11.423 1.00 68.19 108 GLY A N 1
ATOM 797 C CA . GLY A 1 108 ? -14.028 -12.522 10.967 1.00 68.19 108 GLY A CA 1
ATOM 798 C C . GLY A 1 108 ? -14.614 -11.649 9.858 1.00 68.19 108 GLY A C 1
ATOM 799 O O . GLY A 1 108 ? -13.961 -10.780 9.282 1.00 68.19 108 GLY A O 1
ATOM 800 N N . GLY A 1 109 ? -15.887 -11.887 9.544 1.00 64.44 109 GLY A N 1
ATOM 801 C CA . GLY A 1 109 ? -16.557 -11.263 8.403 1.00 64.44 109 GLY A CA 1
ATOM 802 C C . GLY A 1 109 ? -16.245 -11.961 7.077 1.00 64.44 109 GLY A C 1
ATOM 803 O O . GLY A 1 109 ? -15.536 -12.962 7.015 1.00 64.44 109 GLY A O 1
ATOM 804 N N . THR A 1 110 ? -16.811 -11.453 5.984 1.00 61.03 110 THR A N 1
ATOM 805 C CA . THR A 1 110 ? -16.516 -11.934 4.627 1.00 61.03 110 THR A CA 1
ATOM 806 C C . THR A 1 110 ? -15.218 -11.310 4.121 1.00 61.03 110 THR A C 1
ATOM 808 O O . THR A 1 110 ? -15.231 -10.512 3.186 1.00 61.03 110 THR A O 1
ATOM 811 N N . VAL A 1 111 ? -14.094 -11.631 4.763 1.00 63.50 111 VAL A N 1
ATOM 812 C CA . VAL A 1 111 ? -12.769 -11.322 4.215 1.00 63.50 111 VAL A CA 1
ATOM 813 C C . VAL A 1 111 ? -12.439 -12.403 3.194 1.00 63.50 111 VAL A C 1
ATOM 815 O O . VAL A 1 111 ? -12.513 -13.601 3.474 1.00 63.50 111 VAL A O 1
ATOM 818 N N . ALA A 1 112 ? -12.120 -12.000 1.967 1.00 63.44 112 ALA A N 1
ATOM 819 C CA . ALA A 1 112 ? -11.774 -12.966 0.935 1.00 63.44 112 ALA A CA 1
ATOM 820 C C . ALA A 1 112 ? -10.443 -13.640 1.301 1.00 63.44 112 ALA A C 1
ATOM 822 O O . ALA A 1 112 ? -9.486 -12.955 1.655 1.00 63.44 112 ALA A O 1
ATOM 823 N N . LYS A 1 113 ? -10.339 -14.966 1.141 1.00 69.62 113 LYS A N 1
ATOM 824 C CA . LYS A 1 113 ? -9.109 -15.742 1.412 1.00 69.62 113 LYS A CA 1
ATOM 825 C C . LYS A 1 113 ? -7.844 -15.097 0.815 1.00 69.62 113 LYS A C 1
ATOM 827 O O . LYS A 1 113 ? -6.804 -15.050 1.461 1.00 69.62 113 LYS A O 1
ATOM 832 N N . ALA A 1 114 ? -7.961 -14.518 -0.380 1.00 71.06 114 ALA A N 1
ATOM 833 C CA . ALA A 1 114 ? -6.874 -13.817 -1.062 1.00 71.06 114 ALA A CA 1
ATOM 834 C C . ALA A 1 114 ? -6.332 -12.587 -0.297 1.00 71.06 114 ALA A C 1
ATOM 836 O O . ALA A 1 114 ? -5.154 -12.254 -0.424 1.00 71.06 114 ALA A O 1
ATOM 837 N N . GLN A 1 115 ? -7.165 -11.903 0.493 1.00 70.12 115 GLN A N 1
ATOM 838 C CA . GLN A 1 115 ? -6.749 -10.766 1.320 1.00 70.12 115 GLN A CA 1
ATOM 839 C C . GLN A 1 115 ? -5.932 -11.235 2.527 1.00 70.12 115 GLN A C 1
ATOM 841 O O . GLN A 1 115 ? -4.897 -10.639 2.814 1.00 70.12 115 GLN A O 1
ATOM 846 N N . LEU A 1 116 ? -6.332 -12.339 3.167 1.00 71.06 116 LEU A N 1
ATOM 847 C CA . LEU A 1 116 ? -5.562 -12.965 4.248 1.00 71.06 116 LEU A CA 1
ATOM 848 C C . LEU A 1 116 ? -4.188 -13.431 3.745 1.00 71.06 116 LEU A C 1
ATOM 850 O O . LEU A 1 116 ? -3.162 -13.074 4.317 1.00 71.06 116 LEU A O 1
ATOM 854 N N . GLU A 1 117 ? -4.145 -14.107 2.594 1.00 79.19 117 GLU A N 1
ATOM 855 C CA . GLU A 1 117 ? -2.889 -14.515 1.947 1.00 79.19 117 GLU A CA 1
ATOM 856 C C . GLU A 1 117 ? -2.005 -13.310 1.565 1.00 79.19 117 GLU A C 1
ATOM 858 O O . GLU A 1 117 ? -0.773 -13.383 1.574 1.00 79.19 117 GLU A O 1
ATOM 863 N N . HIS A 1 118 ? -2.605 -12.170 1.210 1.00 80.75 118 HIS A N 1
ATOM 864 C CA . HIS A 1 118 ? -1.857 -10.945 0.935 1.00 80.75 118 HIS A CA 1
ATOM 865 C C . HIS A 1 118 ? -1.275 -10.309 2.205 1.00 80.75 118 HIS A C 1
ATOM 867 O O . HIS A 1 118 ? -0.112 -9.895 2.185 1.00 80.75 118 HIS A O 1
ATOM 873 N N . ILE A 1 119 ? -2.042 -10.268 3.298 1.00 78.88 119 ILE A N 1
ATOM 874 C CA . ILE A 1 119 ? -1.572 -9.818 4.617 1.00 78.88 119 ILE A CA 1
ATOM 875 C C . ILE A 1 119 ? -0.406 -10.697 5.077 1.00 78.88 119 ILE A C 1
ATOM 877 O O . ILE A 1 119 ? 0.625 -10.170 5.495 1.00 78.88 119 ILE A O 1
ATOM 881 N N . ASP A 1 120 ? -0.510 -12.015 4.908 1.00 81.00 120 ASP A N 1
ATOM 882 C CA . ASP A 1 120 ? 0.543 -12.963 5.274 1.00 81.00 120 ASP A CA 1
ATOM 883 C C . ASP A 1 120 ? 1.847 -12.727 4.519 1.00 81.00 120 ASP A C 1
ATOM 885 O O . ASP A 1 120 ? 2.915 -12.664 5.135 1.00 81.00 120 ASP A O 1
ATOM 889 N N . ARG A 1 121 ? 1.771 -12.488 3.204 1.00 85.31 121 ARG A N 1
ATOM 890 C CA . ARG A 1 121 ? 2.949 -12.138 2.391 1.00 85.31 121 ARG A CA 1
ATOM 891 C C . ARG A 1 121 ? 3.664 -10.878 2.885 1.00 85.31 121 ARG A C 1
ATOM 893 O O . ARG A 1 121 ? 4.881 -10.783 2.750 1.00 85.31 121 ARG A O 1
ATOM 900 N N . HIS A 1 122 ? 2.937 -9.934 3.481 1.00 86.56 122 HIS A N 1
ATOM 901 C CA . HIS A 1 122 ? 3.481 -8.655 3.952 1.00 86.56 122 HIS A CA 1
ATOM 902 C C . HIS A 1 122 ? 3.616 -8.572 5.480 1.00 86.56 122 HIS A C 1
ATOM 904 O O . HIS A 1 122 ? 4.005 -7.530 6.016 1.00 86.56 122 HIS A O 1
ATOM 910 N N . ARG A 1 123 ? 3.372 -9.673 6.202 1.00 81.56 123 ARG A N 1
ATOM 911 C CA . ARG A 1 123 ? 3.303 -9.719 7.670 1.00 81.56 123 ARG A CA 1
ATOM 912 C C . ARG A 1 123 ? 4.564 -9.172 8.343 1.00 81.56 123 ARG A C 1
ATOM 914 O O . ARG A 1 123 ? 4.480 -8.428 9.317 1.00 81.56 123 ARG A O 1
ATOM 921 N N . ALA A 1 124 ? 5.745 -9.478 7.802 1.00 82.75 124 ALA A N 1
ATOM 922 C CA . ALA A 1 124 ? 7.021 -8.991 8.333 1.00 82.75 124 ALA A CA 1
ATOM 923 C C . ALA A 1 124 ? 7.172 -7.459 8.256 1.00 82.75 124 ALA A C 1
ATOM 925 O O . ALA A 1 124 ? 7.785 -6.854 9.137 1.00 82.75 124 ALA A O 1
ATOM 926 N N . PHE A 1 125 ? 6.617 -6.831 7.216 1.00 82.50 125 PHE A N 1
ATOM 927 C CA . PHE A 1 125 ? 6.607 -5.378 7.069 1.00 82.50 125 PHE A CA 1
ATOM 928 C C . PHE A 1 125 ? 5.600 -4.743 8.035 1.00 82.50 125 PHE A C 1
ATOM 930 O O . PHE A 1 125 ? 5.959 -3.834 8.782 1.00 82.50 125 PHE A O 1
ATOM 937 N N . LEU A 1 126 ? 4.382 -5.291 8.094 1.00 80.12 126 LEU A N 1
ATOM 938 C CA . LEU A 1 126 ? 3.312 -4.807 8.971 1.00 80.12 126 LEU A CA 1
ATOM 939 C C . LEU A 1 126 ? 3.727 -4.844 10.450 1.00 80.12 126 LEU A C 1
ATOM 941 O O . LEU A 1 126 ? 3.584 -3.852 11.157 1.00 80.12 126 LEU A O 1
ATOM 945 N N . ARG A 1 127 ? 4.365 -5.926 10.912 1.00 80.50 127 ARG A N 1
ATOM 946 C CA . ARG A 1 127 ? 4.868 -6.037 12.297 1.00 80.50 127 ARG A CA 1
ATOM 947 C C . ARG A 1 127 ? 5.789 -4.892 12.729 1.00 80.50 127 ARG A C 1
ATOM 949 O O . ARG A 1 127 ? 5.822 -4.558 13.908 1.00 80.50 127 ARG A O 1
ATOM 956 N N . LYS A 1 128 ? 6.546 -4.285 11.807 1.00 80.19 128 LYS A N 1
ATOM 957 C CA . LYS A 1 128 ? 7.403 -3.132 12.133 1.00 80.19 128 LYS A CA 1
ATOM 958 C C . LYS A 1 128 ? 6.585 -1.871 12.412 1.00 80.19 128 LYS A C 1
ATOM 960 O O . LYS A 1 128 ? 7.003 -1.070 13.237 1.00 80.19 128 LYS A O 1
ATOM 965 N N . GLN A 1 129 ? 5.451 -1.706 11.733 1.00 70.38 129 GLN A N 1
ATOM 966 C CA . GLN A 1 129 ? 4.570 -0.544 11.863 1.00 70.38 129 GLN A CA 1
ATOM 967 C C . GLN A 1 129 ? 3.643 -0.641 13.081 1.00 70.38 129 GLN A C 1
ATOM 969 O O . GLN A 1 129 ? 3.329 0.378 13.681 1.00 70.38 129 GLN A O 1
ATOM 974 N N . PHE A 1 130 ? 3.242 -1.857 13.464 1.00 66.88 130 PHE A N 1
ATOM 975 C CA . PHE A 1 130 ? 2.359 -2.113 14.613 1.00 66.88 130 PHE A CA 1
ATOM 976 C C . PHE A 1 130 ? 3.100 -2.411 15.922 1.00 66.88 130 PHE A C 1
ATOM 978 O O . PHE A 1 130 ? 2.479 -2.793 16.913 1.00 66.88 130 PHE A O 1
ATOM 985 N N . ARG A 1 131 ? 4.424 -2.234 15.955 1.00 68.44 131 ARG A N 1
ATOM 986 C CA . ARG A 1 131 ? 5.192 -2.357 17.194 1.00 68.44 131 ARG A CA 1
ATOM 987 C C . ARG A 1 131 ? 4.692 -1.287 18.175 1.00 68.44 131 ARG A C 1
ATOM 989 O O . ARG A 1 131 ? 4.860 -0.099 17.912 1.00 68.44 131 ARG A O 1
ATOM 996 N N . GLN A 1 132 ? 4.052 -1.709 19.267 1.00 57.53 132 GLN A N 1
ATOM 997 C CA . GLN A 1 132 ? 3.788 -0.809 20.391 1.00 57.53 132 GLN A CA 1
ATOM 998 C C . GLN A 1 132 ? 5.130 -0.268 20.922 1.00 57.53 132 GLN A C 1
ATOM 1000 O O . GLN A 1 132 ? 6.130 -0.991 20.832 1.00 57.53 132 GLN A O 1
ATOM 1005 N N . PRO A 1 133 ? 5.189 0.986 21.405 1.00 50.59 133 PRO A N 1
ATOM 1006 C CA . PRO A 1 133 ? 6.325 1.436 22.204 1.00 50.59 133 PRO A CA 1
ATOM 1007 C C . PRO A 1 133 ? 6.532 0.548 23.438 1.00 50.59 133 PRO A C 1
ATOM 1009 O O . PRO A 1 133 ? 5.531 -0.012 23.944 1.00 50.59 133 PRO A O 1
#

Foldseek 3Di:
DDDDPPDDDPVVVVVVVVVVVVVVVVVVVVVCVVVVVVVVVVVVCVVVVVVVVVVVVVVVVVVVVVVVVVLVVQCVVCVVVVHDSVRVVVVVLVLLCCLLPNDPRDPDDPDPPVVSVVCVVCSVVVCVVSDDD

pLDDT: mean 82.99, std 12.99, range [38.0, 96.88]

Sequence (133 aa):
MATAPPLDNPGDALIAAQAQNETLTAQIADLNELLAKPLDEILAERDKFKEAAAAWDVFGAMWMLSQRAMKRVALDLAAAQGVSEEEVVARAMTLANDVLNGDGVDLGGTVAKAQLEHIDRHRAFLRKQFRQP